Protein AF-A0A6I0K5Q3-F1 (afdb_monomer_lite)

Foldseek 3Di:
DDDDDDDDDDPDPPPPPPPPPPPPDPPPPPDDLVRVQVVCPLQLQPPDHDDPPDPSVVVVVVCVVPVVVSNLVNNVNRPDLLVPDDAAWDDRPPDPDIDGDDDDDDDDPVPDWDKDFDPDDDDDDDSDDDDKDKDADPVPFAWPDDQDPVVRITTTDDDPVRIDID

InterPro domains:
  IPR004375 NanQ anomerase/TabA/YiaL family [PF04074] (61-161)
  IPR004375 NanQ anomerase/TabA/YiaL family [PTHR34986] (62-157)
  IPR004375 NanQ anomerase/TabA/YiaL family [TIGR00022] (67-163)
  IPR037012 NanQ anomerase/TabA/YiaL superfamily [G3DSA:2.60.120.370] (53-166)

pLDDT: mean 86.84, std 19.13, range [39.94, 98.25]

Sequence (166 aa):
MKHLQWLLATACMLAVCLSVSAQSGKKVKSISPEKWVKSKVWSEGLKAKPHSSTNLAEFKAQYEANPEQWKAAFRWLASHDLTTIEKGKHPIEGTSLVVSVEDSKNEPLEKRTSESHRKHIDLQYVAKGTERFALLDHESSKANCEYSEKKDVIHYDFDPEKTAFI

Radius of gyration: 29.8 Å; chains: 1; bounding box: 40×120×40 Å

Organism: Bacteroides uniformis (NCBI:txid820)

Secondary structure (DSSP, 8-state):
-----------------------------PPPHHHHHHH-TT-TT------TTS-HHHHHHHHHHSHHHHHHHHHHHHHS-TTSPPSEEEE-TTSS-EEEE-------GGG----B-SS-------SSS----EEE-TTTS-B-S--BTTTTBB-B---GGGEEE-

Structure (mmCIF, N/CA/C/O backbone):
data_AF-A0A6I0K5Q3-F1
#
_entry.id   AF-A0A6I0K5Q3-F1
#
loop_
_atom_site.group_PDB
_atom_site.id
_atom_site.type_symbol
_atom_site.label_atom_id
_atom_site.label_alt_id
_atom_site.label_comp_id
_atom_site.label_asym_id
_atom_site.label_entity_id
_atom_site.label_seq_id
_atom_site.pdbx_PDB_ins_code
_atom_site.Cartn_x
_atom_site.Cartn_y
_atom_site.Cartn_z
_atom_site.occupancy
_atom_site.B_iso_or_equiv
_atom_site.auth_seq_id
_atom_site.auth_comp_id
_atom_site.auth_asym_id
_atom_site.auth_atom_id
_atom_site.pdbx_PDB_model_num
ATOM 1 N N . MET A 1 1 ? -0.532 102.452 18.191 1.00 41.19 1 MET A N 1
ATOM 2 C CA . MET A 1 1 ? -1.943 102.017 18.074 1.00 41.19 1 MET A CA 1
ATOM 3 C C . MET A 1 1 ? -2.015 100.874 17.066 1.00 41.19 1 MET A C 1
ATOM 5 O O . MET A 1 1 ? -1.512 101.081 15.973 1.00 41.19 1 MET A O 1
ATOM 9 N N . LYS A 1 2 ? -2.664 99.749 17.436 1.00 40.91 2 LYS A N 1
ATOM 10 C CA . LYS A 1 2 ? -3.023 98.560 16.610 1.00 40.91 2 LYS A CA 1
ATOM 11 C C . LYS A 1 2 ? -1.819 97.653 16.253 1.00 40.91 2 LYS A C 1
ATOM 13 O O . LYS A 1 2 ? -1.000 98.035 15.436 1.00 40.91 2 LYS A O 1
ATOM 18 N N . HIS A 1 3 ? -1.498 96.583 16.996 1.00 42.50 3 HIS A N 1
ATOM 19 C CA . HIS A 1 3 ? -2.100 95.229 17.006 1.00 42.50 3 HIS A CA 1
ATOM 20 C C . HIS A 1 3 ? -2.482 94.689 15.612 1.00 42.50 3 HIS A C 1
ATOM 22 O O . HIS A 1 3 ? -3.456 95.175 15.047 1.00 42.50 3 HIS A O 1
ATOM 28 N N . LEU A 1 4 ? -1.804 93.630 15.124 1.00 45.31 4 LEU A N 1
ATOM 29 C CA . LEU A 1 4 ? -2.281 92.226 15.179 1.00 45.31 4 LEU A CA 1
ATOM 30 C C . LEU A 1 4 ? -1.814 91.337 13.985 1.00 45.31 4 LEU A C 1
ATOM 32 O O . LEU A 1 4 ? -1.913 91.752 12.837 1.00 45.31 4 LEU A O 1
ATOM 36 N N . GLN A 1 5 ? -1.442 90.081 14.317 1.00 46.09 5 GLN A N 1
ATOM 37 C CA . GLN A 1 5 ? -1.285 88.855 13.487 1.00 46.09 5 GLN A CA 1
ATOM 38 C C . GLN A 1 5 ? -0.060 88.816 12.534 1.00 46.09 5 GLN A C 1
ATOM 40 O O . GLN A 1 5 ? 0.324 89.831 11.979 1.00 46.09 5 GLN A O 1
ATOM 45 N N . TRP A 1 6 ? 0.655 87.698 12.336 1.00 46.81 6 TRP A N 1
ATOM 46 C CA . TRP A 1 6 ? 0.180 86.402 11.822 1.00 46.81 6 TRP A CA 1
ATOM 47 C C . TRP A 1 6 ? 1.070 85.200 12.267 1.00 46.81 6 TRP A C 1
ATOM 49 O O . TRP A 1 6 ? 2.289 85.280 12.188 1.00 46.81 6 TRP A O 1
ATOM 59 N N . LEU A 1 7 ? 0.395 84.110 12.686 1.00 50.16 7 LEU A N 1
ATOM 60 C CA . LEU A 1 7 ? 0.675 82.649 12.570 1.00 50.16 7 LEU A CA 1
ATOM 61 C C . LEU A 1 7 ? 2.043 82.066 13.005 1.00 50.16 7 LEU A C 1
ATOM 63 O O . LEU A 1 7 ? 3.064 82.346 12.397 1.00 50.16 7 LEU A O 1
ATOM 67 N N . LEU A 1 8 ? 2.169 81.270 14.083 1.00 43.31 8 LEU A N 1
ATOM 68 C CA . LEU A 1 8 ? 1.694 79.882 14.332 1.00 43.31 8 LEU A CA 1
ATOM 69 C C . LEU A 1 8 ? 1.942 78.885 13.186 1.00 43.31 8 LEU A C 1
ATOM 71 O O . LEU A 1 8 ? 1.152 78.836 12.251 1.00 43.31 8 LEU A O 1
ATOM 75 N N . ALA A 1 9 ? 2.943 78.010 13.345 1.00 47.53 9 ALA A N 1
ATOM 76 C CA . ALA A 1 9 ? 2.772 76.555 13.226 1.00 47.53 9 ALA A CA 1
ATOM 77 C C . ALA A 1 9 ? 4.054 75.818 13.655 1.00 47.53 9 ALA A C 1
ATOM 79 O O . ALA A 1 9 ? 5.085 75.832 12.989 1.00 47.53 9 ALA A O 1
ATOM 80 N N . THR A 1 10 ? 3.951 75.182 14.813 1.00 51.41 10 THR A N 1
ATOM 81 C CA . THR A 1 10 ? 4.923 74.321 15.477 1.00 51.41 10 THR A CA 1
ATOM 82 C C . THR A 1 10 ? 5.244 73.091 14.623 1.00 51.41 10 THR A C 1
ATOM 84 O O . THR A 1 10 ? 4.347 72.345 14.235 1.00 51.41 10 THR A O 1
ATOM 87 N N . ALA A 1 11 ? 6.528 72.847 14.361 1.00 44.41 11 ALA A N 1
ATOM 88 C CA . ALA A 1 11 ? 7.006 71.631 13.712 1.00 44.41 11 ALA A CA 1
ATOM 89 C C . ALA A 1 11 ? 6.937 70.442 14.690 1.00 44.41 11 ALA A C 1
ATOM 91 O O . ALA A 1 11 ? 7.892 70.153 15.409 1.00 44.41 11 ALA A O 1
ATOM 92 N N . CYS A 1 12 ? 5.801 69.744 14.734 1.00 42.62 12 CYS A N 1
ATOM 93 C CA . CYS A 1 12 ? 5.714 68.424 15.358 1.00 42.62 12 CYS A CA 1
ATOM 94 C C . CYS A 1 12 ? 6.215 67.366 14.367 1.00 42.62 12 CYS A C 1
ATOM 96 O O . CYS A 1 12 ? 5.470 66.881 13.519 1.00 42.62 12 CYS A O 1
ATOM 98 N N . MET A 1 13 ? 7.496 67.011 14.483 1.00 44.16 13 MET A N 1
ATOM 99 C CA . MET A 1 13 ? 8.072 65.824 13.849 1.00 44.16 13 MET A CA 1
ATOM 100 C C . MET A 1 13 ? 7.440 64.571 14.483 1.00 44.16 13 MET A C 1
ATOM 102 O O . MET A 1 13 ? 7.854 64.113 15.546 1.00 44.16 13 MET A O 1
ATOM 106 N N . LEU A 1 14 ? 6.395 64.035 13.851 1.00 45.44 14 LEU A N 1
ATOM 107 C CA . LEU A 1 14 ? 5.834 62.722 14.166 1.00 45.44 14 LEU A CA 1
ATOM 108 C C . LEU A 1 14 ? 6.746 61.647 13.565 1.00 45.44 14 LEU A C 1
ATOM 110 O O . LEU A 1 14 ? 6.648 61.304 12.389 1.00 45.44 14 LEU A O 1
ATOM 114 N N . ALA A 1 15 ? 7.645 61.115 14.391 1.00 47.22 15 ALA A N 1
ATOM 115 C CA . ALA A 1 15 ? 8.330 59.862 14.115 1.00 47.22 15 ALA A CA 1
ATOM 116 C C . ALA A 1 15 ? 7.301 58.720 14.171 1.00 47.22 15 ALA A C 1
ATOM 118 O O . ALA A 1 15 ? 6.955 58.218 15.240 1.00 47.22 15 ALA A O 1
ATOM 119 N N . VAL A 1 16 ? 6.773 58.333 13.009 1.00 48.97 16 VAL A N 1
ATOM 120 C CA . VAL A 1 16 ? 5.973 57.114 12.857 1.00 48.97 16 VAL A CA 1
ATOM 121 C C . VAL A 1 16 ? 6.931 55.928 12.948 1.00 48.97 16 VAL A C 1
ATOM 123 O O . VAL A 1 16 ? 7.521 55.495 11.961 1.00 48.97 16 VAL A O 1
ATOM 126 N N . CYS A 1 17 ? 7.116 55.416 14.162 1.00 41.81 17 CYS A N 1
ATOM 127 C CA . CYS A 1 17 ? 7.719 54.110 14.382 1.00 41.81 17 CYS A CA 1
ATOM 128 C C . CYS A 1 17 ? 6.774 53.041 13.817 1.00 41.81 17 CYS A C 1
ATOM 130 O O . CYS A 1 17 ? 5.757 52.715 14.426 1.00 41.81 17 CYS A O 1
ATOM 132 N N . LEU A 1 18 ? 7.116 52.490 12.652 1.00 40.28 18 LEU A N 1
ATOM 133 C CA . LEU A 1 18 ? 6.539 51.248 12.144 1.00 40.28 18 LEU A CA 1
ATOM 134 C C . LEU A 1 18 ? 6.993 50.099 13.052 1.00 40.28 18 LEU A C 1
ATOM 136 O O . LEU A 1 18 ? 8.059 49.515 12.866 1.00 40.28 18 LEU A O 1
ATOM 140 N N . SER A 1 19 ? 6.190 49.773 14.059 1.00 46.31 19 SER A N 1
ATOM 141 C CA . SER A 1 19 ? 6.331 48.532 14.811 1.00 46.31 19 SER A CA 1
ATOM 142 C C . SER A 1 19 ? 5.833 47.370 13.949 1.00 46.31 19 SER A C 1
ATOM 144 O O . SER A 1 19 ? 4.669 46.977 13.992 1.00 46.31 19 SER A O 1
ATOM 146 N N . VAL A 1 20 ? 6.739 46.786 13.158 1.00 45.97 20 VAL A N 1
ATOM 147 C CA . VAL A 1 20 ? 6.554 45.436 12.613 1.00 45.97 20 VAL A CA 1
ATOM 148 C C . VAL A 1 20 ? 6.516 44.484 13.805 1.00 45.97 20 VAL A C 1
ATOM 150 O O . VAL A 1 20 ? 7.546 44.069 14.331 1.00 45.97 20 VAL A O 1
ATOM 153 N N . SER A 1 21 ? 5.314 44.162 14.275 1.00 50.53 21 SER A N 1
ATOM 154 C CA . SER A 1 21 ? 5.130 43.054 15.204 1.00 50.53 21 SER A CA 1
ATOM 155 C C . SER A 1 21 ? 5.354 41.766 14.424 1.00 50.53 21 SER A C 1
ATOM 157 O O . SER A 1 21 ? 4.457 41.272 13.744 1.00 50.53 21 SER A O 1
ATOM 159 N N . ALA A 1 22 ? 6.574 41.236 14.498 1.00 44.91 22 ALA A N 1
ATOM 160 C CA . ALA A 1 22 ? 6.868 39.876 14.086 1.00 44.91 22 ALA A CA 1
ATOM 161 C C . ALA A 1 22 ? 5.984 38.932 14.916 1.00 44.91 22 ALA A C 1
ATOM 163 O O . ALA A 1 22 ? 6.245 38.686 16.095 1.00 44.91 22 ALA A O 1
ATOM 164 N N . GLN A 1 23 ? 4.907 38.420 14.315 1.00 45.97 23 GLN A N 1
ATOM 165 C CA . GLN A 1 23 ? 4.169 37.296 14.875 1.00 45.97 23 GLN A CA 1
ATOM 166 C C . GLN A 1 23 ? 5.114 36.094 14.892 1.00 45.97 23 GLN A C 1
ATOM 168 O O . GLN A 1 23 ? 5.303 35.397 13.898 1.00 45.97 23 GLN A O 1
ATOM 173 N N . SER A 1 24 ? 5.728 35.867 16.052 1.00 42.84 24 SER A N 1
ATOM 174 C CA . SER A 1 24 ? 6.299 34.584 16.439 1.00 42.84 24 SER A CA 1
ATOM 175 C C . SER A 1 24 ? 5.164 33.562 16.412 1.00 42.84 24 SER A C 1
ATOM 177 O O . SER A 1 24 ? 4.424 33.386 17.382 1.00 42.84 24 SER A O 1
ATOM 179 N N . GLY A 1 25 ? 4.961 32.932 15.254 1.00 46.53 25 GLY A N 1
ATOM 180 C CA . GLY A 1 25 ? 4.119 31.756 15.151 1.00 46.53 25 GLY A CA 1
ATOM 181 C C . GLY A 1 25 ? 4.668 30.729 16.132 1.00 46.53 25 GLY A C 1
ATOM 182 O O . GLY A 1 25 ? 5.804 30.274 15.986 1.00 46.53 25 GLY A O 1
ATOM 183 N N . LYS A 1 26 ? 3.886 30.386 17.162 1.00 39.94 26 LYS A N 1
ATOM 184 C CA . LYS A 1 26 ? 4.183 29.240 18.023 1.00 39.94 26 LYS A CA 1
ATOM 185 C C . LYS A 1 26 ? 4.450 28.056 17.095 1.00 39.94 26 LYS A C 1
ATOM 187 O O . LYS A 1 26 ? 3.521 27.568 16.458 1.00 39.94 26 LYS A O 1
ATOM 192 N N . LYS A 1 27 ? 5.705 27.598 17.014 1.00 43.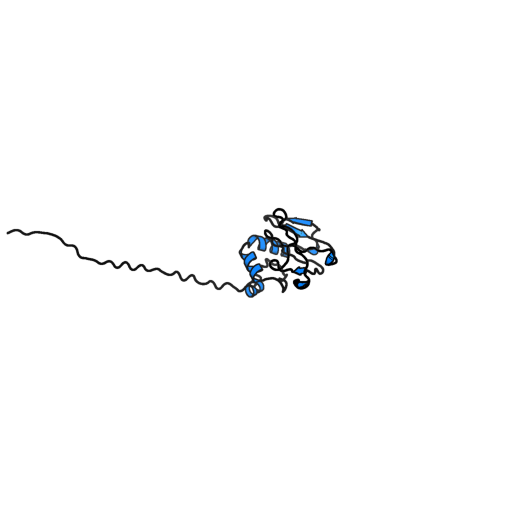69 27 LYS A N 1
ATOM 193 C CA . LYS A 1 27 ? 6.035 26.296 16.428 1.00 43.69 27 LYS A CA 1
ATOM 194 C C . LYS A 1 27 ? 5.262 25.260 17.237 1.00 43.69 27 LYS A C 1
ATOM 196 O O . LYS A 1 27 ? 5.711 24.855 18.309 1.00 43.69 27 LYS A O 1
ATOM 201 N N . VAL A 1 28 ? 4.080 24.868 16.765 1.00 51.00 28 VAL A N 1
ATOM 202 C CA . VAL A 1 28 ? 3.424 23.650 17.234 1.00 51.00 28 VAL A CA 1
ATOM 203 C C . VAL A 1 28 ? 4.449 22.557 16.970 1.00 51.00 28 VAL A C 1
ATOM 205 O O . VAL A 1 28 ? 4.819 22.327 15.822 1.00 51.00 28 VAL A O 1
ATOM 208 N N . LYS A 1 29 ? 5.014 21.971 18.031 1.00 59.06 29 LYS A N 1
ATOM 209 C CA . LYS A 1 29 ? 5.939 20.845 17.891 1.00 59.06 29 LYS A CA 1
ATOM 210 C C . LYS A 1 29 ? 5.158 19.732 17.204 1.00 59.06 29 LYS A C 1
ATOM 212 O O . LYS A 1 29 ? 4.339 19.081 17.849 1.00 59.06 29 LYS A O 1
ATOM 217 N N . SER A 1 30 ? 5.382 19.551 15.905 1.00 80.38 30 SER A N 1
ATOM 218 C CA . SER A 1 30 ? 4.840 18.415 15.179 1.00 80.38 30 SER A CA 1
ATOM 219 C C . SER A 1 30 ? 5.375 17.147 15.841 1.00 80.38 30 SER A C 1
ATOM 221 O O . SER A 1 30 ? 6.561 17.019 16.155 1.00 80.38 30 SER A O 1
ATOM 223 N N . ILE A 1 31 ? 4.465 16.232 16.159 1.00 92.19 31 ILE A N 1
ATOM 224 C CA . ILE A 1 31 ? 4.821 14.910 16.659 1.00 92.19 31 ILE A CA 1
ATOM 225 C C . ILE A 1 31 ? 5.608 14.175 15.563 1.00 92.19 31 ILE A C 1
ATOM 227 O O . ILE A 1 31 ? 5.243 14.253 14.388 1.00 92.19 31 ILE A O 1
ATOM 231 N N . SER A 1 32 ? 6.698 13.493 15.932 1.00 96.56 32 SER A N 1
ATOM 232 C CA . SER A 1 32 ? 7.476 12.722 14.955 1.00 96.56 32 SER A CA 1
ATOM 233 C C . SER A 1 32 ? 6.629 11.576 14.383 1.00 96.56 32 SER A C 1
ATOM 235 O O . SER A 1 32 ? 5.736 11.086 15.089 1.00 96.56 32 SER A O 1
ATOM 237 N N . PRO A 1 33 ? 6.885 11.124 13.144 1.00 97.50 33 PRO A N 1
ATOM 238 C CA . PRO A 1 33 ? 6.124 10.037 12.531 1.00 97.50 33 PRO A CA 1
ATOM 239 C C . PRO A 1 33 ? 6.045 8.772 13.393 1.00 97.50 33 PRO A C 1
ATOM 241 O O . PRO A 1 33 ? 4.976 8.191 13.548 1.00 97.50 33 PRO A O 1
ATOM 244 N N . GLU A 1 34 ? 7.134 8.397 14.063 1.00 97.31 34 GLU A N 1
ATOM 245 C CA . GLU A 1 34 ? 7.196 7.220 14.938 1.00 97.31 34 GLU A CA 1
ATOM 246 C C . GLU A 1 34 ? 6.275 7.383 16.150 1.00 97.31 34 GLU A C 1
ATOM 248 O O . GLU A 1 34 ? 5.529 6.472 16.516 1.00 97.31 34 GLU A O 1
ATOM 253 N N . LYS A 1 35 ? 6.306 8.565 16.781 1.00 97.50 35 LYS A N 1
ATOM 254 C CA . LYS A 1 35 ? 5.450 8.875 17.931 1.00 97.50 35 LYS A CA 1
ATOM 255 C C . LYS A 1 35 ? 3.978 8.926 17.523 1.00 97.50 35 LYS A C 1
ATOM 257 O O . LYS A 1 35 ? 3.131 8.471 18.288 1.00 97.50 35 LYS A O 1
ATOM 262 N N . TRP A 1 36 ? 3.685 9.442 16.333 1.00 97.38 36 TRP A N 1
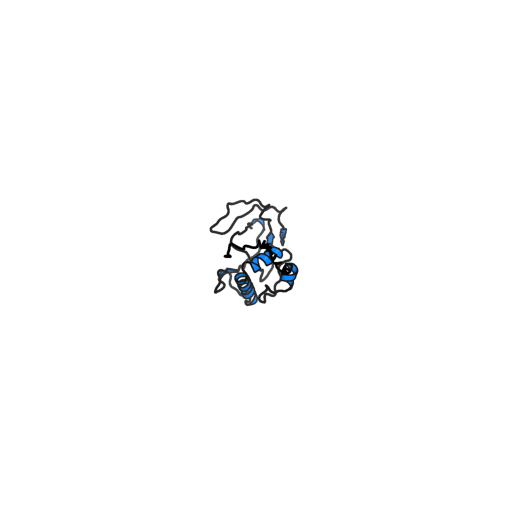ATOM 263 C CA . TRP A 1 36 ? 2.338 9.499 15.770 1.00 97.38 36 TRP A CA 1
ATOM 264 C C . TRP A 1 36 ? 1.795 8.108 15.426 1.00 97.38 36 TRP A C 1
ATOM 266 O O . TRP A 1 36 ? 0.670 7.776 15.788 1.00 97.38 36 TRP A O 1
ATOM 276 N N . VAL A 1 37 ? 2.606 7.232 14.825 1.00 97.31 37 VAL A N 1
ATOM 277 C CA . VAL A 1 37 ? 2.183 5.850 14.565 1.00 97.31 37 VAL A CA 1
ATOM 278 C C . VAL A 1 37 ? 1.966 5.089 15.874 1.00 97.31 37 VAL A C 1
ATOM 280 O O . VAL A 1 37 ? 0.963 4.382 16.015 1.00 97.31 37 VAL A O 1
ATOM 283 N N . LYS A 1 38 ? 2.860 5.273 16.856 1.00 96.56 38 LYS A N 1
ATOM 284 C CA . LYS A 1 38 ? 2.770 4.637 18.179 1.00 96.56 38 LYS A CA 1
ATOM 285 C C . LYS A 1 38 ? 1.544 5.085 18.977 1.00 96.56 38 LYS A C 1
ATOM 287 O O . LYS A 1 38 ? 1.026 4.286 19.752 1.00 96.56 38 LYS A O 1
ATOM 292 N N . SER A 1 39 ? 1.072 6.321 18.799 1.00 96.25 39 SER A N 1
ATOM 293 C CA . SER A 1 39 ? -0.114 6.821 19.505 1.00 96.25 39 SER A CA 1
ATOM 294 C C . SER A 1 39 ? -1.426 6.215 19.002 1.00 96.25 39 SER A C 1
ATOM 296 O O . SER A 1 39 ? -2.436 6.349 19.684 1.00 96.25 39 SER A O 1
ATOM 298 N N . LYS A 1 40 ? -1.422 5.542 17.837 1.00 96.88 40 LYS A N 1
ATOM 299 C CA . LYS A 1 40 ? -2.586 4.860 17.240 1.00 96.88 40 LYS A CA 1
ATOM 300 C C . LYS A 1 40 ? -3.784 5.763 16.915 1.00 96.88 40 LYS A C 1
ATOM 302 O O . LYS A 1 40 ? -4.838 5.251 16.546 1.00 96.88 40 LYS A O 1
ATOM 307 N N . VAL A 1 41 ? -3.607 7.084 16.944 1.00 96.06 41 VAL A N 1
ATOM 308 C CA . VAL A 1 41 ? -4.659 8.073 16.628 1.00 96.06 41 VAL A CA 1
ATOM 309 C C . VAL A 1 41 ? -5.200 7.964 15.200 1.00 96.06 41 VAL A C 1
ATOM 311 O O . VAL A 1 41 ? -6.288 8.445 14.924 1.00 96.06 41 VAL A O 1
ATOM 314 N N . TRP A 1 42 ? -4.445 7.330 14.304 1.00 96.94 42 TRP A N 1
ATOM 315 C CA . TRP A 1 42 ? -4.807 7.085 12.909 1.00 96.94 42 TRP A CA 1
ATOM 316 C C . TRP A 1 42 ? -5.644 5.820 12.699 1.00 96.94 42 TRP A C 1
ATOM 318 O O . TRP A 1 42 ? -6.177 5.615 11.620 1.00 96.94 42 TRP A O 1
ATOM 328 N N . SER A 1 43 ? -5.694 4.923 13.688 1.00 97.06 43 SER A N 1
ATOM 329 C CA . SER A 1 43 ? -6.057 3.521 13.444 1.00 97.06 43 SER A CA 1
ATOM 330 C C . SER A 1 43 ? -7.545 3.256 13.271 1.00 97.06 43 SER A C 1
ATOM 332 O O . SER A 1 43 ? -7.883 2.190 12.777 1.00 97.06 43 SER A O 1
ATOM 334 N N . GLU A 1 44 ? -8.428 4.155 13.716 1.00 97.56 44 GLU A N 1
ATOM 335 C CA . GLU A 1 44 ? -9.888 3.948 13.687 1.00 97.56 44 GLU A CA 1
ATOM 336 C C . GLU A 1 44 ? -10.334 2.564 14.217 1.00 97.56 44 GLU A C 1
ATOM 338 O O . GLU A 1 44 ? -11.287 1.963 13.729 1.00 97.56 44 GLU A O 1
ATOM 343 N N . GLY A 1 45 ? -9.626 2.031 15.221 1.00 96.19 45 GLY A N 1
ATOM 344 C CA . GLY A 1 45 ? -9.906 0.715 15.811 1.00 96.19 45 GLY A CA 1
ATOM 345 C C . GLY A 1 45 ? -9.171 -0.463 15.159 1.00 96.19 45 GLY A C 1
ATOM 346 O O . GLY A 1 45 ? -9.207 -1.573 15.696 1.00 96.19 45 GLY A O 1
ATOM 347 N N . LEU A 1 46 ? -8.442 -0.243 14.061 1.00 96.88 46 LEU A N 1
ATOM 348 C CA . LEU A 1 46 ? -7.633 -1.267 13.411 1.00 96.88 46 LEU A CA 1
ATOM 349 C C . LEU A 1 46 ? -6.504 -1.746 14.338 1.00 96.88 46 LEU A C 1
ATOM 351 O O . LEU A 1 46 ? -5.608 -0.998 14.749 1.00 96.88 46 LEU A O 1
ATOM 355 N N . LYS A 1 47 ? -6.513 -3.047 14.637 1.00 93.81 47 LYS A N 1
ATOM 356 C CA . LYS A 1 47 ? -5.531 -3.680 15.534 1.00 93.81 47 LYS A CA 1
ATOM 357 C C . LYS A 1 47 ? -4.158 -3.864 14.881 1.00 93.81 47 LYS A C 1
ATOM 359 O O . LYS A 1 47 ? -3.144 -3.896 15.584 1.00 93.81 47 LYS A O 1
ATOM 364 N N . ALA A 1 48 ? -4.113 -3.950 13.552 1.00 93.25 48 ALA A N 1
ATOM 365 C CA . ALA A 1 48 ? -2.889 -4.150 12.787 1.00 93.25 48 ALA A CA 1
ATOM 366 C C . ALA A 1 48 ? -1.878 -3.008 12.968 1.00 93.25 48 ALA A C 1
ATOM 368 O O . ALA A 1 48 ? -2.220 -1.880 13.332 1.00 93.25 48 ALA A O 1
ATOM 369 N N . LYS A 1 49 ? -0.600 -3.307 12.739 1.00 95.00 49 LYS A N 1
ATOM 370 C CA . LYS A 1 49 ? 0.495 -2.331 12.765 1.00 95.00 49 LYS A CA 1
ATOM 371 C C . LYS A 1 49 ? 1.069 -2.204 11.350 1.00 95.00 49 LYS A C 1
ATOM 373 O O . LYS A 1 49 ? 1.068 -3.213 10.649 1.00 95.00 49 LYS A O 1
ATOM 378 N N . PRO A 1 50 ? 1.571 -1.022 10.951 1.00 96.06 50 PRO A N 1
ATOM 379 C CA . PRO A 1 50 ? 2.356 -0.901 9.730 1.00 96.06 50 PRO A CA 1
ATOM 380 C C . PRO A 1 50 ? 3.540 -1.870 9.760 1.00 96.06 50 PRO A C 1
ATOM 382 O O . PRO A 1 50 ? 4.081 -2.152 10.837 1.00 96.06 50 PRO A O 1
ATOM 385 N N . HIS A 1 51 ? 3.925 -2.377 8.592 1.00 95.94 51 HIS A N 1
ATOM 386 C CA . HIS A 1 51 ? 5.114 -3.210 8.465 1.00 95.94 51 HIS A CA 1
ATOM 387 C C . HIS A 1 51 ? 6.375 -2.383 8.770 1.00 95.94 51 HIS A C 1
ATOM 389 O O . HIS A 1 51 ? 6.367 -1.155 8.669 1.00 95.94 51 HIS A O 1
ATOM 395 N N . SER A 1 52 ? 7.479 -3.034 9.144 1.00 94.75 52 SER A N 1
ATOM 396 C CA . SER A 1 52 ? 8.736 -2.339 9.468 1.00 94.75 52 SER A CA 1
ATOM 397 C C . SER A 1 52 ? 9.318 -1.559 8.284 1.00 94.75 52 SER A C 1
ATOM 399 O O . SER A 1 52 ? 10.067 -0.611 8.498 1.00 94.75 52 SER A O 1
ATOM 401 N N . SER A 1 53 ? 8.953 -1.933 7.054 1.00 93.81 53 SER A N 1
ATOM 402 C CA . SER A 1 53 ? 9.352 -1.252 5.818 1.00 93.81 53 SER A CA 1
ATOM 403 C C . SER A 1 53 ? 8.502 -0.028 5.466 1.00 93.81 53 SER A C 1
ATOM 405 O O . SER A 1 53 ? 8.841 0.688 4.528 1.00 93.81 53 SER A O 1
ATOM 407 N N . THR A 1 54 ? 7.394 0.234 6.169 1.00 95.50 54 THR A N 1
ATOM 408 C CA . THR A 1 54 ? 6.535 1.382 5.859 1.00 95.50 54 THR A CA 1
ATOM 409 C C . THR A 1 54 ? 7.286 2.695 6.099 1.00 95.50 54 THR A C 1
ATOM 411 O O . THR A 1 54 ? 7.766 2.952 7.204 1.00 95.50 54 THR 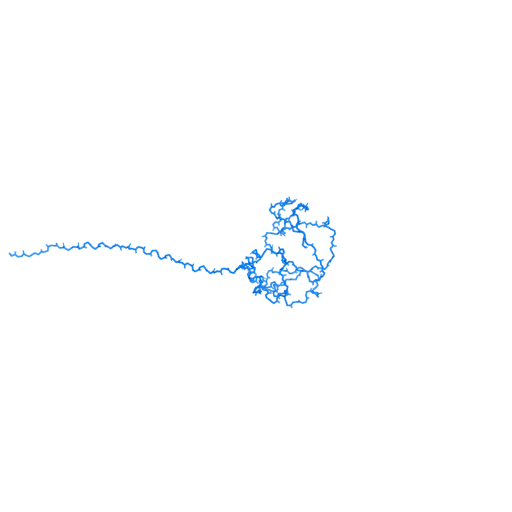A O 1
ATOM 414 N N . ASN A 1 55 ? 7.318 3.579 5.096 1.00 95.69 55 ASN A N 1
ATOM 415 C CA . ASN A 1 55 ? 7.789 4.951 5.273 1.00 95.69 55 ASN A CA 1
ATOM 416 C C . ASN A 1 55 ? 6.803 5.719 6.172 1.00 95.69 55 ASN A C 1
ATOM 418 O O . ASN A 1 55 ? 5.744 6.164 5.731 1.00 95.69 55 ASN A O 1
ATOM 422 N N . LEU A 1 56 ? 7.143 5.857 7.457 1.00 97.56 56 LEU A N 1
ATOM 423 C CA . LEU A 1 56 ? 6.242 6.453 8.446 1.00 97.56 56 LEU A CA 1
ATOM 424 C C . LEU A 1 56 ? 6.011 7.949 8.205 1.00 97.56 56 LEU A C 1
ATOM 426 O O . LEU A 1 56 ? 4.933 8.451 8.524 1.00 97.56 56 LEU A O 1
ATOM 430 N N . ALA A 1 57 ? 7.009 8.658 7.669 1.00 97.50 57 ALA A N 1
ATOM 431 C CA . ALA A 1 57 ? 6.887 10.076 7.352 1.00 97.50 57 ALA A CA 1
ATOM 432 C C . ALA A 1 57 ? 5.871 10.290 6.227 1.00 97.50 57 ALA A C 1
ATOM 434 O O . ALA A 1 57 ? 4.963 11.105 6.385 1.00 97.50 57 ALA A O 1
ATOM 435 N N . GLU A 1 58 ? 5.977 9.495 5.161 1.00 96.69 58 GLU A N 1
ATOM 436 C CA . GLU A 1 58 ? 5.036 9.524 4.043 1.00 96.69 58 GLU A CA 1
ATOM 437 C C . GLU A 1 58 ? 3.638 9.089 4.481 1.00 96.69 58 GLU A C 1
ATOM 439 O O . GLU A 1 58 ? 2.661 9.777 4.204 1.00 96.69 58 GLU A O 1
ATOM 444 N N . PHE A 1 59 ? 3.530 8.008 5.263 1.00 97.81 59 PHE A N 1
ATOM 445 C CA . PHE A 1 59 ? 2.242 7.563 5.791 1.00 97.81 59 PHE A CA 1
ATOM 446 C C . PHE A 1 59 ? 1.543 8.673 6.590 1.00 97.81 59 PHE A C 1
ATOM 448 O O . PHE A 1 59 ? 0.369 8.966 6.363 1.00 97.81 59 PHE A O 1
ATOM 455 N N . LYS A 1 60 ? 2.272 9.340 7.493 1.00 97.94 60 LYS A N 1
ATOM 456 C CA . LYS A 1 60 ? 1.730 10.465 8.258 1.00 97.94 60 LYS A CA 1
ATOM 457 C C . LYS A 1 60 ? 1.313 11.624 7.345 1.00 97.94 60 LYS A C 1
ATOM 459 O O . LYS A 1 60 ? 0.230 12.170 7.539 1.00 97.94 60 LYS A O 1
A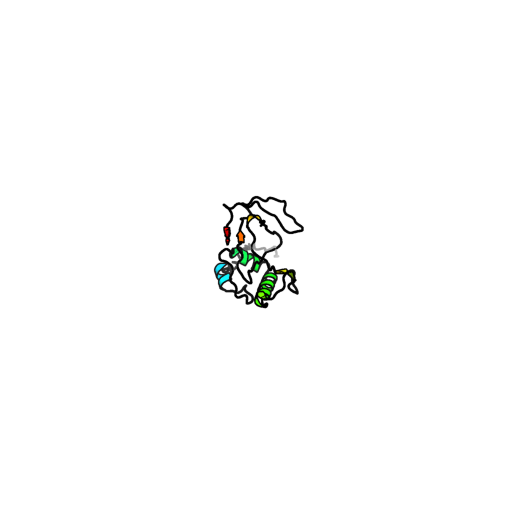TOM 464 N N . ALA A 1 61 ? 2.147 11.994 6.373 1.00 97.88 61 ALA A N 1
ATOM 465 C CA . ALA A 1 61 ? 1.860 13.090 5.450 1.00 97.88 61 ALA A CA 1
ATOM 466 C C . ALA A 1 61 ? 0.599 12.817 4.614 1.00 97.88 61 ALA A C 1
ATOM 468 O O . ALA A 1 61 ? -0.290 13.665 4.552 1.00 97.88 61 ALA A O 1
ATOM 469 N N . GLN A 1 62 ? 0.472 11.612 4.052 1.00 97.56 62 GLN A N 1
ATOM 470 C CA . GLN A 1 62 ? -0.694 11.213 3.262 1.00 97.56 62 GLN A CA 1
ATOM 471 C C . GLN A 1 62 ? -1.967 11.128 4.102 1.00 97.56 62 GLN A C 1
ATOM 473 O O . GLN A 1 62 ? -3.038 11.534 3.642 1.00 97.56 62 GLN A O 1
ATOM 478 N N . TYR A 1 63 ? -1.855 10.653 5.346 1.00 97.94 63 TYR A N 1
ATOM 479 C CA . TYR A 1 63 ? -2.971 10.664 6.287 1.00 97.94 63 TYR A CA 1
ATOM 480 C C . TYR A 1 63 ? -3.467 12.086 6.552 1.00 97.94 63 TYR A C 1
ATOM 482 O O . TYR A 1 63 ? -4.662 12.353 6.477 1.00 97.94 63 TYR A O 1
ATOM 490 N N . GLU A 1 64 ? -2.557 13.011 6.856 1.00 97.06 64 GLU A N 1
ATOM 491 C CA . GLU A 1 64 ? -2.902 14.404 7.157 1.00 97.06 64 GLU A CA 1
ATOM 492 C C . GLU A 1 64 ? -3.435 15.161 5.936 1.00 97.06 64 GLU A C 1
ATOM 494 O O . GLU A 1 64 ? -4.276 16.043 6.098 1.00 97.06 64 GLU A O 1
ATOM 499 N N . ALA A 1 65 ? -2.995 14.799 4.728 1.00 97.31 65 ALA A N 1
ATOM 500 C CA . ALA A 1 65 ? -3.496 15.377 3.486 1.00 97.31 65 ALA A CA 1
ATOM 501 C C . ALA A 1 65 ? -4.937 14.941 3.162 1.00 97.31 65 ALA A C 1
ATOM 503 O O . ALA A 1 65 ? -5.702 15.733 2.615 1.00 97.31 65 ALA A O 1
ATOM 504 N N . ASN A 1 66 ? -5.326 13.706 3.511 1.00 96.75 66 ASN A N 1
ATOM 505 C CA . ASN A 1 66 ? -6.626 13.124 3.148 1.00 96.75 66 ASN A CA 1
ATOM 506 C C . ASN A 1 66 ? -7.303 12.376 4.319 1.00 96.75 66 ASN A C 1
ATOM 508 O O . ASN A 1 66 ? -7.667 11.203 4.176 1.00 96.75 66 ASN A O 1
ATOM 512 N N . PRO A 1 67 ? -7.509 13.015 5.486 1.00 97.25 67 PRO A N 1
ATOM 513 C CA . PRO A 1 67 ? -7.826 12.312 6.728 1.00 97.25 67 PRO A CA 1
ATOM 514 C C . PRO A 1 67 ? -9.131 11.521 6.661 1.00 97.25 67 PRO A C 1
ATOM 516 O O . PRO A 1 67 ? -9.193 10.413 7.180 1.00 97.25 67 PRO A O 1
ATOM 519 N N . GLU A 1 68 ? -10.170 12.039 6.007 1.00 97.69 68 GLU A N 1
ATOM 520 C CA . GLU A 1 68 ? -11.467 11.353 5.959 1.00 97.69 68 GLU A CA 1
ATOM 521 C C . GLU A 1 68 ? -11.427 10.065 5.127 1.00 97.69 68 GLU A C 1
ATOM 523 O O . GLU A 1 68 ? -12.055 9.078 5.507 1.00 97.69 68 GLU A O 1
ATOM 528 N N . GLN A 1 69 ? -10.627 10.022 4.055 1.00 97.44 69 GLN A N 1
ATOM 529 C CA . GLN A 1 69 ? -10.441 8.797 3.272 1.00 97.44 69 GLN A CA 1
ATOM 530 C C . GLN A 1 69 ? -9.677 7.744 4.081 1.00 97.44 69 GLN A C 1
ATOM 532 O O . GLN A 1 69 ? -10.122 6.604 4.196 1.00 97.44 69 GLN A O 1
ATOM 537 N N . TRP A 1 70 ? -8.574 8.130 4.724 1.00 98.06 70 TRP A N 1
ATOM 538 C CA . TRP A 1 70 ? -7.814 7.207 5.568 1.00 98.06 70 TRP A CA 1
ATOM 539 C C . TRP A 1 70 ? -8.632 6.685 6.748 1.00 98.06 70 TRP A C 1
ATOM 541 O O . TRP A 1 70 ? -8.599 5.488 7.038 1.00 98.06 70 TRP A O 1
ATOM 551 N N . LYS A 1 71 ? -9.419 7.553 7.394 1.00 98.25 71 LYS A N 1
ATOM 552 C CA . LYS A 1 71 ? -10.326 7.128 8.460 1.00 98.25 71 LYS A CA 1
ATOM 553 C C . LYS A 1 71 ? -11.363 6.133 7.953 1.00 98.25 71 LYS A C 1
ATOM 555 O O . LYS A 1 71 ? -11.598 5.117 8.600 1.00 98.25 71 LYS A O 1
ATOM 560 N N . ALA A 1 72 ? -11.976 6.401 6.801 1.00 98.25 72 ALA A N 1
ATOM 561 C CA . ALA A 1 72 ? -12.949 5.491 6.210 1.00 98.25 72 ALA A CA 1
ATOM 562 C C . ALA A 1 72 ? -12.326 4.123 5.891 1.00 98.25 72 ALA A C 1
ATOM 564 O O . ALA A 1 72 ? -12.896 3.101 6.273 1.00 98.25 72 ALA A O 1
ATOM 565 N N . ALA A 1 73 ? -11.132 4.098 5.287 1.00 98.06 73 ALA A N 1
ATOM 566 C CA . ALA A 1 73 ? -10.404 2.864 4.994 1.00 98.06 73 ALA A CA 1
ATOM 567 C C . ALA A 1 73 ? -10.107 2.053 6.267 1.00 98.06 73 ALA A C 1
ATOM 569 O O . ALA A 1 73 ? -10.429 0.867 6.346 1.00 98.06 73 ALA A O 1
ATOM 570 N N . PHE A 1 74 ? -9.538 2.686 7.297 1.00 98.19 74 PHE A N 1
ATOM 571 C CA . PHE A 1 74 ? -9.178 1.985 8.529 1.00 98.19 74 PHE A CA 1
ATOM 572 C C . PHE A 1 74 ? -10.384 1.557 9.358 1.00 98.19 74 PHE A C 1
ATOM 574 O O . PHE A 1 74 ? -10.371 0.459 9.915 1.00 98.19 74 PHE A O 1
ATOM 581 N N . ARG A 1 75 ? -11.445 2.368 9.395 1.00 97.94 75 ARG A N 1
ATOM 582 C CA . ARG A 1 75 ? -12.707 1.992 10.036 1.00 97.94 75 ARG A CA 1
ATOM 583 C C . ARG A 1 75 ? -13.320 0.777 9.355 1.00 97.94 75 ARG A C 1
ATOM 585 O O . ARG A 1 75 ? -13.732 -0.145 10.050 1.00 97.94 75 ARG A O 1
ATOM 592 N N . TRP A 1 76 ? -13.336 0.757 8.021 1.00 97.81 76 TRP A N 1
ATOM 593 C CA . TRP A 1 76 ? -13.843 -0.377 7.254 1.00 97.81 76 TRP A CA 1
ATOM 594 C C . TRP A 1 76 ? -13.037 -1.645 7.551 1.00 97.81 76 TRP A C 1
ATOM 596 O O . TRP A 1 76 ? -13.621 -2.676 7.874 1.00 97.81 76 TRP A O 1
ATOM 606 N N . LEU A 1 77 ? -11.701 -1.560 7.559 1.00 97.50 77 LEU A N 1
ATOM 607 C CA . LEU A 1 77 ? -10.845 -2.694 7.928 1.00 97.50 77 LEU A CA 1
ATOM 608 C C . LEU A 1 77 ? -11.069 -3.171 9.370 1.00 97.50 77 LEU A C 1
ATOM 610 O O . LEU A 1 77 ? -10.931 -4.357 9.654 1.00 97.50 77 LEU A O 1
ATOM 614 N N . ALA A 1 78 ? -11.388 -2.263 10.293 1.00 97.50 78 ALA A N 1
ATOM 615 C CA . ALA A 1 78 ? -11.617 -2.590 11.696 1.00 97.50 78 ALA A CA 1
ATOM 616 C C . ALA A 1 78 ? -13.003 -3.201 11.967 1.00 97.50 78 ALA A C 1
ATOM 618 O O . ALA A 1 78 ? -13.160 -3.917 12.957 1.00 97.50 78 ALA A O 1
ATOM 619 N N . SER A 1 79 ? -14.001 -2.903 11.129 1.00 96.75 79 SER A N 1
ATOM 620 C CA . SER A 1 79 ? -15.403 -3.268 11.360 1.00 96.75 79 SER A CA 1
ATOM 621 C C . SER A 1 79 ? -15.872 -4.531 10.635 1.00 96.75 79 SER A C 1
ATOM 623 O O . SER A 1 79 ? -17.020 -4.923 10.828 1.00 96.75 79 SER A O 1
ATOM 625 N N . HIS A 1 80 ? -15.034 -5.156 9.803 1.00 96.12 80 HIS A N 1
ATOM 626 C CA . HIS A 1 80 ? -15.401 -6.335 9.013 1.00 96.12 80 HIS A CA 1
ATOM 627 C C . HIS A 1 80 ? -14.564 -7.559 9.388 1.00 96.12 80 HIS A C 1
ATOM 629 O O . HIS A 1 80 ? -13.377 -7.450 9.702 1.00 96.12 80 HIS A O 1
ATOM 635 N N . ASP A 1 81 ? -15.168 -8.745 9.288 1.00 96.50 81 ASP A N 1
ATOM 636 C CA . ASP A 1 81 ? -14.406 -9.991 9.241 1.00 96.50 81 ASP A CA 1
ATOM 637 C C . ASP A 1 81 ? -13.836 -10.180 7.832 1.00 96.50 81 ASP A C 1
ATOM 639 O O . ASP A 1 81 ? -14.485 -10.720 6.932 1.00 96.50 81 ASP A O 1
ATOM 643 N N . LEU A 1 82 ? -12.594 -9.729 7.658 1.00 95.81 82 LEU A N 1
ATOM 644 C CA . LEU A 1 82 ? -11.884 -9.735 6.380 1.00 95.81 82 LEU A CA 1
ATOM 645 C C . LEU A 1 82 ? -11.702 -11.138 5.778 1.00 95.81 82 LEU A C 1
ATOM 647 O O . LEU A 1 82 ? -11.416 -11.248 4.592 1.00 95.81 82 LEU A O 1
ATOM 651 N N . THR A 1 83 ? -11.872 -12.209 6.561 1.00 95.25 83 THR A N 1
ATOM 652 C CA . THR A 1 83 ? -11.738 -13.592 6.071 1.00 95.25 83 THR A CA 1
ATOM 653 C C . THR A 1 83 ? -13.013 -14.144 5.434 1.00 95.25 83 THR A C 1
ATOM 655 O O . THR A 1 83 ? -12.992 -15.244 4.884 1.00 95.25 83 THR A O 1
ATOM 658 N N . THR A 1 84 ? -14.109 -13.384 5.497 1.00 96.44 84 THR A N 1
ATOM 659 C CA . THR A 1 84 ? -15.435 -13.785 4.997 1.00 96.44 84 THR A CA 1
ATOM 660 C C . THR A 1 84 ? -15.894 -12.991 3.777 1.00 96.44 84 THR A C 1
ATOM 662 O O . THR A 1 84 ? -16.941 -13.291 3.209 1.00 96.44 84 THR A O 1
ATOM 665 N N . ILE A 1 85 ? -15.127 -11.979 3.366 1.00 96.31 85 ILE A N 1
ATOM 666 C CA . ILE A 1 85 ? -15.497 -11.086 2.268 1.00 96.31 85 ILE A CA 1
ATOM 667 C C . ILE A 1 85 ? -15.252 -11.793 0.938 1.00 96.31 85 ILE A C 1
ATOM 669 O O . ILE A 1 85 ? -14.179 -12.349 0.706 1.00 96.31 85 ILE A O 1
ATOM 673 N N . GLU A 1 86 ? -16.245 -11.760 0.054 1.00 96.44 86 GLU A N 1
ATOM 674 C CA . GLU A 1 86 ? -16.139 -12.384 -1.262 1.00 96.44 86 GLU A CA 1
ATOM 675 C C . GLU A 1 86 ? -15.065 -11.711 -2.125 1.00 96.44 86 GLU A C 1
ATOM 677 O O . GLU A 1 86 ? -14.848 -10.499 -2.061 1.00 96.44 86 GLU A O 1
ATOM 682 N N . LYS A 1 87 ? -14.415 -12.495 -2.989 1.00 97.62 87 LYS A N 1
ATOM 683 C CA . LYS A 1 87 ? -13.479 -11.973 -3.988 1.00 97.62 87 LYS A CA 1
ATOM 684 C C . LYS A 1 87 ? -14.170 -10.936 -4.879 1.00 97.62 87 LYS A C 1
ATOM 686 O O . LYS A 1 87 ? -15.228 -11.208 -5.442 1.00 97.62 87 LYS A O 1
ATOM 691 N N . GLY A 1 88 ? -13.531 -9.786 -5.083 1.00 97.56 88 GLY A N 1
ATOM 692 C CA . GLY A 1 88 ? -14.036 -8.742 -5.970 1.00 97.56 88 GLY A CA 1
ATOM 693 C C . GLY A 1 88 ? -13.820 -7.328 -5.446 1.00 97.56 88 GLY A C 1
ATOM 694 O O . GLY A 1 88 ? -13.062 -7.095 -4.507 1.00 97.56 88 GLY A O 1
ATOM 695 N N . LYS A 1 89 ? -14.484 -6.370 -6.096 1.00 98.00 89 LYS A N 1
ATOM 696 C CA . LYS A 1 89 ? -14.410 -4.947 -5.756 1.00 98.00 89 LYS A CA 1
ATOM 697 C C . LYS A 1 89 ? -15.617 -4.533 -4.925 1.00 98.00 89 LYS A C 1
ATOM 699 O O . LYS A 1 89 ? -16.747 -4.668 -5.385 1.00 98.00 89 LYS A O 1
ATOM 704 N N . HIS A 1 90 ? -15.353 -3.954 -3.761 1.00 97.44 90 HIS A N 1
ATOM 705 C CA . HIS A 1 90 ? -16.348 -3.524 -2.783 1.00 97.44 90 HIS A CA 1
ATOM 706 C C . HIS A 1 90 ? -16.184 -2.026 -2.513 1.00 97.44 90 HIS A C 1
ATOM 708 O O . HIS A 1 90 ? -15.207 -1.625 -1.875 1.00 97.44 90 HIS A O 1
ATOM 714 N N . PRO A 1 91 ? -17.077 -1.164 -3.023 1.00 97.50 91 PRO A N 1
ATOM 715 C CA . PRO A 1 91 ? -17.052 0.259 -2.701 1.00 97.50 91 PRO A CA 1
ATOM 716 C C . PRO A 1 91 ? -17.278 0.493 -1.204 1.00 97.50 91 PRO A C 1
ATOM 718 O O . PRO A 1 91 ? -18.122 -0.162 -0.593 1.00 97.50 91 PRO A O 1
ATOM 721 N N . ILE A 1 92 ? -16.573 1.461 -0.618 1.00 97.06 92 ILE A N 1
ATOM 722 C CA . ILE A 1 92 ? -16.879 1.935 0.735 1.00 97.06 92 ILE A CA 1
ATOM 723 C C . ILE A 1 92 ? -17.925 3.045 0.614 1.00 97.06 92 ILE A C 1
ATOM 725 O O . ILE A 1 92 ? -17.645 4.114 0.063 1.00 97.06 92 ILE A O 1
ATOM 729 N N . GLU A 1 93 ? -19.129 2.788 1.126 1.00 93.38 93 GLU A N 1
ATOM 730 C CA . GLU A 1 93 ? -20.266 3.708 1.031 1.00 93.38 93 GLU A CA 1
ATOM 731 C C . GLU A 1 93 ? -19.922 5.126 1.513 1.00 93.38 93 GLU A C 1
ATOM 733 O O . GLU A 1 93 ? -19.251 5.325 2.526 1.00 93.38 93 GLU A O 1
ATOM 738 N N . GLY A 1 94 ? -20.391 6.132 0.769 1.00 94.00 94 GLY A N 1
ATOM 739 C CA . GLY A 1 94 ? -20.139 7.542 1.078 1.00 94.00 94 GLY A CA 1
ATOM 740 C C . GLY A 1 94 ? -18.723 8.030 0.757 1.00 94.00 94 GLY A C 1
ATOM 741 O O . GLY A 1 94 ? -18.384 9.159 1.105 1.00 94.00 94 GLY A O 1
ATOM 742 N N . THR A 1 95 ? -17.901 7.220 0.084 1.00 95.94 95 THR A N 1
ATOM 743 C CA . THR A 1 95 ? -16.528 7.578 -0.299 1.00 95.94 95 THR A CA 1
ATOM 744 C C . THR A 1 95 ? -16.227 7.213 -1.754 1.00 95.94 95 THR A C 1
ATOM 746 O O . THR A 1 95 ? -16.995 6.508 -2.405 1.00 95.94 95 THR A O 1
ATOM 749 N N . SER A 1 96 ? -15.086 7.676 -2.270 1.00 95.19 96 SER A N 1
ATOM 750 C CA . SER A 1 96 ? -14.532 7.225 -3.554 1.00 95.19 96 SER A CA 1
ATOM 751 C C . SER A 1 96 ? -13.684 5.950 -3.439 1.00 95.19 96 SER A C 1
ATOM 753 O O . SER A 1 96 ? -13.111 5.515 -4.436 1.00 95.19 96 SER A O 1
ATOM 755 N N . LEU A 1 97 ? -13.554 5.371 -2.241 1.00 97.75 97 LEU A N 1
ATOM 756 C CA . LEU A 1 97 ? -12.668 4.241 -1.990 1.00 97.75 97 LEU A CA 1
ATOM 757 C C . LEU A 1 97 ? -13.304 2.930 -2.440 1.00 97.75 97 LEU A C 1
ATOM 759 O O . LEU A 1 97 ? -14.506 2.703 -2.293 1.00 97.75 97 LEU A O 1
ATOM 763 N N . VAL A 1 98 ? -12.456 2.037 -2.938 1.00 98.00 98 VAL A N 1
ATOM 764 C CA . VAL A 1 98 ? -12.827 0.682 -3.335 1.00 98.00 98 VAL A CA 1
ATOM 765 C C . VAL A 1 98 ? -11.863 -0.284 -2.670 1.00 98.00 98 VAL A C 1
ATOM 767 O O . VAL A 1 98 ? -10.651 -0.133 -2.791 1.00 98.00 98 VAL A O 1
ATOM 770 N N . VAL A 1 99 ? -12.403 -1.296 -2.000 1.00 97.56 99 VAL A N 1
ATOM 771 C CA . VAL A 1 99 ? -11.628 -2.426 -1.494 1.00 97.56 99 VAL A CA 1
ATOM 772 C C . VAL A 1 99 ? -11.612 -3.509 -2.562 1.00 97.56 99 VAL A C 1
ATOM 774 O O . VAL A 1 99 ? -12.664 -4.001 -2.964 1.00 97.56 99 VAL A O 1
ATOM 777 N N . SER A 1 100 ? -10.425 -3.884 -3.031 1.00 97.69 100 SER A N 1
ATOM 778 C CA . SER A 1 100 ? -10.249 -5.046 -3.905 1.00 97.69 100 SER A CA 1
ATOM 779 C C . SER A 1 100 ? -9.838 -6.242 -3.054 1.00 97.69 100 SER A C 1
ATOM 781 O O . SER A 1 100 ? -8.757 -6.239 -2.470 1.00 97.69 100 SER A O 1
ATOM 783 N N . VAL A 1 101 ? -10.705 -7.247 -2.958 1.00 97.81 101 VAL A N 1
ATOM 784 C CA . VAL A 1 101 ? -10.428 -8.500 -2.249 1.00 97.81 101 VAL A CA 1
ATOM 785 C C . VAL A 1 101 ? -9.966 -9.538 -3.254 1.00 97.81 101 VAL A C 1
ATOM 787 O O . VAL A 1 101 ? -10.704 -9.889 -4.176 1.00 97.81 101 VAL A O 1
ATOM 790 N N . GLU A 1 102 ? -8.760 -10.052 -3.043 1.00 96.19 102 GLU A N 1
ATOM 791 C CA . GLU A 1 102 ? -8.200 -11.160 -3.805 1.00 96.19 102 GLU A CA 1
ATOM 792 C C . GLU A 1 102 ? -8.092 -12.407 -2.928 1.00 96.19 102 GLU A C 1
ATOM 794 O O . GLU A 1 102 ? -7.606 -12.352 -1.800 1.00 96.19 102 GLU A O 1
ATOM 799 N N . ASP A 1 103 ? -8.511 -13.541 -3.485 1.00 94.38 103 ASP A N 1
ATOM 800 C CA . ASP A 1 103 ? -8.274 -14.875 -2.934 1.00 94.38 103 ASP A CA 1
ATOM 801 C C . ASP A 1 103 ? -7.557 -15.685 -4.016 1.00 94.38 103 ASP A C 1
ATOM 803 O O . ASP A 1 103 ? -8.140 -16.077 -5.035 1.00 94.38 103 ASP A O 1
ATOM 807 N N . SER A 1 104 ? -6.238 -15.785 -3.879 1.00 90.56 104 SER A N 1
ATOM 808 C CA . SER A 1 104 ? -5.365 -16.418 -4.862 1.00 90.56 104 SER A CA 1
ATOM 809 C C . SER A 1 104 ? -4.132 -17.022 -4.189 1.00 90.56 104 SER A C 1
ATOM 811 O O . SER A 1 104 ? -4.023 -17.047 -2.964 1.00 90.56 104 SER A O 1
ATOM 813 N N . LYS A 1 105 ? -3.221 -17.574 -4.993 1.00 94.50 105 LYS A N 1
ATOM 814 C CA . LYS A 1 105 ? -1.968 -18.166 -4.523 1.00 94.50 105 LYS A CA 1
ATOM 815 C C . LYS A 1 105 ? -0.791 -17.382 -5.082 1.00 94.50 105 LYS A C 1
ATOM 817 O O . LYS A 1 105 ? -0.851 -16.874 -6.205 1.00 94.50 105 LYS A O 1
ATOM 822 N N . ASN A 1 106 ? 0.295 -17.353 -4.319 1.00 95.25 106 ASN A N 1
ATOM 823 C CA . ASN A 1 106 ? 1.547 -16.758 -4.763 1.00 95.25 106 ASN A CA 1
ATOM 824 C C . ASN A 1 106 ? 2.023 -17.509 -6.013 1.00 95.25 106 ASN A C 1
ATOM 826 O O . ASN A 1 106 ? 1.970 -18.739 -6.077 1.00 95.25 106 ASN A O 1
ATOM 830 N N . GLU A 1 107 ? 2.498 -16.757 -7.001 1.00 95.50 107 GLU A N 1
ATOM 831 C CA . GLU A 1 107 ? 3.069 -17.315 -8.231 1.00 95.50 107 GLU A CA 1
ATOM 832 C C . GLU A 1 107 ? 4.574 -17.032 -8.240 1.00 95.50 107 GLU A C 1
ATOM 834 O O . GLU A 1 107 ? 5.024 -16.139 -7.512 1.00 95.50 107 GLU A O 1
ATOM 839 N N . PRO A 1 108 ? 5.354 -17.751 -9.065 1.00 94.94 108 PRO A N 1
ATOM 840 C CA . PRO A 1 108 ? 6.762 -17.442 -9.278 1.00 94.94 108 PRO A CA 1
ATOM 841 C C . PRO A 1 108 ? 6.984 -15.971 -9.653 1.00 94.94 108 PRO A C 1
ATOM 843 O O . PRO A 1 108 ? 6.170 -15.375 -10.367 1.00 94.94 108 PRO A O 1
ATOM 846 N N . LEU A 1 109 ? 8.095 -15.399 -9.183 1.00 92.44 109 LEU A N 1
ATOM 847 C CA . LEU A 1 109 ? 8.435 -13.985 -9.373 1.00 92.44 109 LEU A CA 1
ATOM 848 C C . LEU A 1 109 ? 8.495 -13.608 -10.859 1.00 92.44 109 LEU A C 1
ATOM 850 O O . LEU A 1 109 ? 8.073 -12.524 -11.241 1.00 92.44 109 LEU A O 1
ATOM 854 N N . GLU A 1 110 ? 8.937 -14.534 -11.704 1.00 92.88 110 GLU A N 1
ATOM 855 C CA . GLU A 1 110 ? 9.098 -14.367 -13.149 1.00 92.88 110 GLU A CA 1
ATOM 856 C C . GLU A 1 110 ? 7.758 -14.187 -13.880 1.00 92.88 110 GLU A C 1
ATOM 858 O O . GLU A 1 110 ? 7.731 -13.759 -15.031 1.00 92.88 110 GLU A O 1
ATOM 863 N N . LYS A 1 111 ? 6.636 -14.517 -13.225 1.00 94.00 111 LYS A N 1
ATOM 864 C CA . LYS A 1 111 ? 5.279 -14.293 -13.744 1.00 94.00 111 LYS A CA 1
ATOM 865 C C . LYS A 1 111 ? 4.635 -13.008 -13.217 1.00 94.00 111 LYS A C 1
ATOM 867 O O . LYS A 1 111 ? 3.462 -12.761 -13.499 1.00 94.00 111 LYS A O 1
ATOM 872 N N . ARG A 1 112 ? 5.345 -12.225 -12.403 1.00 94.12 112 ARG A N 1
ATOM 873 C CA . ARG A 1 112 ? 4.849 -10.978 -11.812 1.00 94.12 112 ARG A CA 1
ATOM 874 C C . ARG A 1 112 ? 5.453 -9.771 -12.521 1.00 94.12 112 ARG A C 1
ATOM 876 O O . ARG A 1 112 ? 6.520 -9.848 -13.120 1.00 94.12 112 ARG A O 1
ATOM 883 N N . THR A 1 113 ? 4.747 -8.652 -12.444 1.00 93.19 113 THR A N 1
ATOM 884 C CA . THR A 1 113 ? 5.158 -7.366 -13.014 1.00 93.19 113 THR A CA 1
ATOM 885 C C . THR A 1 113 ? 5.212 -6.327 -11.909 1.00 93.19 113 THR A C 1
ATOM 887 O O . THR A 1 113 ? 4.339 -6.311 -11.044 1.00 93.19 113 THR A O 1
ATOM 890 N N . SER A 1 114 ? 6.224 -5.463 -11.940 1.00 95.00 114 SER A N 1
ATOM 891 C CA . SER A 1 114 ? 6.274 -4.293 -11.064 1.00 95.00 114 SER A CA 1
ATOM 892 C C . SER A 1 114 ? 5.247 -3.263 -11.520 1.00 95.00 114 SER A C 1
ATOM 894 O O . SER A 1 114 ? 4.966 -3.163 -12.714 1.00 95.00 114 SER A O 1
ATOM 896 N N . GLU A 1 115 ? 4.701 -2.480 -10.598 1.00 95.56 115 GLU A N 1
ATOM 897 C CA . GLU A 1 115 ? 3.837 -1.355 -10.935 1.00 95.56 115 GLU A CA 1
ATOM 898 C C . GLU A 1 115 ? 3.936 -0.235 -9.901 1.00 95.56 115 GLU A C 1
ATOM 900 O O . GLU A 1 115 ? 4.342 -0.453 -8.761 1.00 95.56 115 GLU A O 1
ATOM 905 N N . SER A 1 116 ? 3.590 0.981 -10.319 1.00 95.69 116 SER A N 1
ATOM 906 C CA . SER A 1 116 ? 3.411 2.125 -9.425 1.00 95.69 116 SER A CA 1
ATOM 907 C C . SER A 1 116 ? 2.299 3.039 -9.933 1.00 95.69 116 SER A C 1
ATOM 909 O O . SER A 1 116 ? 2.072 3.120 -11.146 1.00 95.69 116 SER A O 1
ATOM 911 N N . HIS A 1 117 ? 1.703 3.801 -9.020 1.00 96.25 117 HIS A N 1
ATOM 912 C CA . HIS A 1 117 ? 0.582 4.705 -9.273 1.00 96.25 117 HIS A CA 1
ATOM 913 C C . HIS A 1 117 ? 0.961 6.155 -8.941 1.00 96.25 117 HIS A C 1
ATOM 915 O O . HIS A 1 117 ? 1.838 6.402 -8.114 1.00 96.25 117 HIS A O 1
ATOM 921 N N . ARG A 1 118 ? 0.316 7.127 -9.596 1.00 95.25 118 ARG A N 1
ATOM 922 C CA . ARG A 1 118 ? 0.490 8.568 -9.332 1.00 95.25 118 ARG A CA 1
ATOM 923 C C . ARG A 1 118 ? -0.749 9.215 -8.716 1.00 95.25 118 ARG A C 1
ATOM 925 O O . ARG A 1 118 ? -0.615 10.253 -8.074 1.00 95.25 118 ARG A O 1
ATOM 932 N N . LYS A 1 119 ? -1.948 8.666 -8.947 1.00 95.00 119 LYS A N 1
ATOM 933 C CA . LYS A 1 119 ? -3.226 9.254 -8.497 1.00 95.00 119 LYS A CA 1
ATOM 934 C C . LYS A 1 119 ? -3.833 8.513 -7.308 1.00 95.00 119 LYS A C 1
ATOM 936 O O . LYS A 1 119 ? -4.559 9.135 -6.537 1.00 95.00 119 LYS A O 1
ATOM 941 N N . HIS A 1 120 ? -3.544 7.223 -7.157 1.00 94.88 120 HIS A N 1
ATOM 942 C CA . HIS A 1 120 ? -4.068 6.381 -6.083 1.00 94.88 120 HIS A CA 1
ATOM 943 C C . HIS A 1 120 ? -2.958 5.854 -5.176 1.00 94.88 120 HIS A C 1
ATOM 945 O O . HIS A 1 120 ? -1.807 5.703 -5.582 1.00 94.88 120 HIS A O 1
ATOM 951 N N . ILE A 1 121 ? -3.338 5.580 -3.929 1.00 95.62 121 ILE A N 1
ATOM 952 C CA . ILE A 1 121 ? -2.489 4.933 -2.933 1.00 95.62 121 ILE A CA 1
ATOM 953 C C . ILE A 1 121 ? -3.037 3.535 -2.695 1.00 95.62 121 ILE A C 1
ATOM 955 O O . ILE A 1 121 ? -4.207 3.371 -2.342 1.00 95.62 121 ILE A O 1
ATOM 959 N N . ASP A 1 122 ? -2.153 2.555 -2.799 1.00 96.12 122 ASP A N 1
ATOM 960 C CA . ASP A 1 122 ? -2.452 1.174 -2.469 1.00 96.12 122 ASP A CA 1
ATOM 961 C C . ASP A 1 122 ? -2.239 0.918 -0.973 1.00 96.12 122 ASP A C 1
ATOM 963 O O . ASP A 1 122 ? -1.116 0.896 -0.466 1.00 96.12 122 ASP A O 1
ATOM 967 N N . LEU A 1 123 ? -3.339 0.696 -0.250 1.00 96.56 123 LEU A N 1
ATOM 968 C CA . LEU A 1 123 ? -3.321 0.163 1.111 1.00 96.56 123 LEU A CA 1
ATOM 969 C C . LEU A 1 123 ? -3.461 -1.363 1.053 1.00 96.56 123 LEU A C 1
ATOM 971 O O . LEU A 1 123 ? -4.571 -1.894 1.036 1.00 96.56 123 LEU A O 1
ATOM 975 N N . GLN A 1 124 ? -2.337 -2.071 1.049 1.00 95.88 124 GLN A N 1
ATOM 976 C CA . GLN A 1 124 ? -2.328 -3.531 0.948 1.00 95.88 124 GLN A CA 1
ATOM 977 C C . GLN A 1 124 ? -2.329 -4.190 2.337 1.00 95.88 124 GLN A C 1
ATOM 979 O O . GLN A 1 124 ? -1.563 -3.816 3.228 1.00 95.88 124 GLN A O 1
ATOM 984 N N . TYR A 1 125 ? -3.209 -5.177 2.530 1.00 95.69 125 TYR A N 1
ATOM 985 C CA . TYR A 1 125 ? -3.393 -5.884 3.799 1.00 95.69 125 TYR A CA 1
ATOM 986 C C . TYR A 1 125 ? -3.625 -7.382 3.573 1.00 95.69 125 TYR A C 1
ATOM 988 O O . TYR A 1 125 ? -4.592 -7.778 2.926 1.00 95.69 125 TYR A O 1
ATOM 996 N N . VAL A 1 126 ? -2.770 -8.226 4.155 1.00 95.56 126 VAL A N 1
ATOM 997 C CA . VAL A 1 126 ? -2.920 -9.688 4.093 1.00 95.56 126 VAL A CA 1
ATOM 998 C C . VAL A 1 126 ? -3.850 -10.147 5.216 1.00 95.56 126 VAL A C 1
ATOM 1000 O O . VAL A 1 126 ? -3.437 -10.249 6.371 1.00 95.56 126 VAL A O 1
ATOM 1003 N N . ALA A 1 127 ? -5.112 -10.432 4.882 1.00 95.69 127 ALA A N 1
ATOM 1004 C CA . ALA A 1 127 ? -6.110 -10.892 5.853 1.00 95.69 127 ALA A CA 1
ATOM 1005 C C . ALA A 1 127 ? -5.839 -12.315 6.371 1.00 95.69 127 ALA A C 1
ATOM 1007 O O . ALA A 1 127 ? -6.093 -12.616 7.538 1.00 95.69 127 ALA A O 1
ATOM 1008 N N . LYS A 1 128 ? -5.309 -13.193 5.512 1.00 95.19 128 LYS A N 1
ATOM 1009 C CA . LYS A 1 128 ? -4.957 -14.578 5.841 1.00 95.19 128 LYS A CA 1
ATOM 1010 C C . LYS A 1 128 ? -3.825 -15.062 4.936 1.00 95.19 128 LYS A C 1
ATOM 1012 O O . LYS A 1 128 ? -3.843 -14.803 3.740 1.00 95.19 128 LYS A O 1
ATOM 1017 N N . GLY A 1 129 ? -2.883 -15.816 5.500 1.00 95.38 129 GLY A N 1
ATOM 1018 C CA . GLY A 1 129 ? -1.757 -16.386 4.757 1.00 95.38 129 GLY A CA 1
ATOM 1019 C C . GLY A 1 129 ? -0.507 -15.510 4.805 1.00 95.38 129 GLY A C 1
ATOM 1020 O O . GLY A 1 129 ? -0.236 -14.853 5.811 1.00 95.38 129 GLY A O 1
ATOM 1021 N N . THR A 1 130 ? 0.297 -15.557 3.747 1.00 95.00 130 THR A N 1
ATOM 1022 C CA . THR A 1 130 ? 1.568 -14.831 3.652 1.00 95.00 130 THR A CA 1
ATOM 1023 C C . THR A 1 130 ? 1.813 -14.434 2.203 1.00 95.00 130 THR A C 1
ATOM 1025 O O . THR A 1 130 ? 1.905 -15.298 1.333 1.00 95.00 130 THR A O 1
ATOM 1028 N N . GLU A 1 131 ? 1.950 -13.134 1.970 1.00 95.19 131 GLU A N 1
ATOM 1029 C CA . GLU A 1 131 ? 2.337 -12.548 0.686 1.00 95.19 131 GLU A CA 1
ATOM 1030 C C . GLU A 1 131 ? 3.747 -11.976 0.833 1.00 95.19 131 GLU A C 1
ATOM 1032 O O . GLU A 1 131 ? 4.063 -11.407 1.879 1.00 95.19 131 GLU A O 1
ATOM 1037 N N . ARG A 1 132 ? 4.587 -12.138 -0.194 1.00 94.25 132 ARG A N 1
ATOM 1038 C CA . ARG A 1 132 ? 5.910 -11.504 -0.253 1.00 94.25 132 ARG A CA 1
ATOM 1039 C C . ARG A 1 132 ? 5.858 -10.388 -1.279 1.00 94.25 132 ARG A C 1
ATOM 1041 O O . ARG A 1 132 ? 5.504 -10.650 -2.425 1.00 94.25 132 ARG A O 1
ATOM 1048 N N . PHE A 1 133 ? 6.304 -9.194 -0.917 1.00 94.38 133 PHE A N 1
ATOM 1049 C CA . PHE A 1 133 ? 6.354 -8.067 -1.845 1.00 94.38 133 PHE A CA 1
ATOM 1050 C C . PHE A 1 133 ? 7.784 -7.792 -2.299 1.00 94.38 133 PHE A C 1
ATOM 1052 O O . PHE A 1 133 ? 8.739 -7.948 -1.540 1.00 94.38 133 PHE A O 1
ATOM 1059 N N . ALA A 1 134 ? 7.922 -7.383 -3.557 1.00 94.56 134 ALA A N 1
ATOM 1060 C CA . ALA A 1 134 ? 9.151 -6.847 -4.122 1.00 94.56 134 ALA A CA 1
ATOM 1061 C C . ALA A 1 134 ? 8.994 -5.329 -4.236 1.00 94.56 134 ALA A C 1
ATOM 1063 O O . ALA A 1 134 ? 8.185 -4.848 -5.027 1.00 94.56 134 ALA A O 1
ATOM 1064 N N . LEU A 1 135 ? 9.742 -4.582 -3.432 1.00 94.25 135 LEU A N 1
ATOM 1065 C CA . LEU A 1 135 ? 9.760 -3.128 -3.471 1.00 94.25 135 LEU A CA 1
ATOM 1066 C C . LEU A 1 135 ? 10.912 -2.661 -4.353 1.00 94.25 135 LEU A C 1
ATOM 1068 O O . LEU A 1 135 ? 12.079 -2.923 -4.053 1.00 94.25 135 LEU A O 1
ATOM 1072 N N . LEU A 1 136 ? 10.556 -1.969 -5.429 1.00 93.38 136 LEU A N 1
ATOM 1073 C CA . LEU A 1 136 ? 11.486 -1.296 -6.324 1.00 93.38 136 LEU A CA 1
ATOM 1074 C C . LEU A 1 136 ? 11.430 0.204 -6.039 1.00 93.38 136 LEU A C 1
ATOM 1076 O O . LEU A 1 136 ? 10.359 0.757 -5.783 1.00 93.38 136 LEU A O 1
ATOM 1080 N N . ASP A 1 137 ? 12.580 0.864 -6.102 1.00 89.31 137 ASP A N 1
ATOM 1081 C CA . ASP A 1 137 ? 12.641 2.317 -6.001 1.00 89.31 137 ASP A CA 1
ATOM 1082 C C . ASP A 1 137 ? 12.208 2.963 -7.323 1.00 89.31 137 ASP A C 1
ATOM 1084 O O . ASP A 1 137 ? 12.806 2.715 -8.371 1.00 89.31 137 ASP A O 1
ATOM 1088 N N . HIS A 1 138 ? 11.164 3.790 -7.272 1.00 85.25 138 HIS A N 1
ATOM 1089 C CA . HIS A 1 138 ? 10.578 4.425 -8.453 1.00 85.25 138 HIS A CA 1
ATOM 1090 C C . HIS A 1 138 ? 11.586 5.298 -9.216 1.00 85.25 138 HIS A C 1
ATOM 1092 O O . HIS A 1 138 ? 11.558 5.325 -10.445 1.00 85.25 138 HIS A O 1
ATOM 1098 N N . GLU A 1 139 ? 12.473 5.998 -8.502 1.00 87.19 139 GLU A N 1
ATOM 1099 C CA . GLU A 1 139 ? 13.388 6.973 -9.102 1.00 87.19 139 GLU A CA 1
ATOM 1100 C C . GLU A 1 139 ? 14.563 6.310 -9.829 1.00 87.19 139 GLU A C 1
ATOM 1102 O O . GLU A 1 139 ? 14.971 6.760 -10.900 1.00 87.19 139 GLU A O 1
ATOM 1107 N N . SER A 1 140 ? 15.112 5.233 -9.264 1.00 90.56 140 SER A N 1
ATOM 1108 C CA . SER A 1 140 ? 16.286 4.540 -9.811 1.00 90.56 140 SER A CA 1
ATOM 1109 C C . SER A 1 140 ? 15.964 3.343 -10.711 1.00 90.56 140 SER A C 1
ATOM 1111 O O . SER A 1 140 ? 16.874 2.802 -11.360 1.00 90.56 140 SER A O 1
ATOM 1113 N N . SER A 1 141 ? 14.697 2.923 -10.766 1.00 93.88 141 SER A N 1
ATOM 1114 C CA . SER A 1 141 ? 14.231 1.832 -11.626 1.00 93.88 141 SER A CA 1
ATOM 1115 C C . SER A 1 141 ? 13.982 2.302 -13.057 1.00 93.88 141 SER A C 1
ATOM 1117 O O . SER A 1 141 ? 13.513 3.408 -13.315 1.00 93.88 141 SER A O 1
ATOM 1119 N N . LYS A 1 142 ? 14.258 1.427 -14.027 1.00 94.81 142 LYS A N 1
ATOM 1120 C CA . LYS A 1 142 ? 14.044 1.722 -15.446 1.00 94.81 142 LYS A CA 1
ATOM 1121 C C . LYS A 1 142 ? 12.603 1.417 -15.840 1.00 94.81 142 LYS A C 1
ATOM 1123 O O . LYS A 1 142 ? 12.207 0.254 -15.859 1.00 94.81 142 LYS A O 1
ATOM 1128 N N . ALA A 1 143 ? 11.837 2.448 -16.189 1.00 96.06 143 ALA A N 1
ATOM 1129 C CA . ALA A 1 143 ? 10.510 2.270 -16.770 1.00 96.06 143 ALA A CA 1
ATOM 1130 C C . ALA A 1 143 ? 10.595 1.483 -18.088 1.00 96.06 143 ALA A C 1
ATOM 1132 O O . ALA A 1 143 ? 11.465 1.750 -18.922 1.00 96.06 143 ALA A O 1
ATOM 1133 N N . ASN A 1 144 ? 9.685 0.529 -18.279 1.00 96.00 144 ASN A N 1
ATOM 1134 C CA . ASN A 1 144 ? 9.611 -0.289 -19.495 1.00 96.00 144 ASN A CA 1
ATOM 1135 C C . ASN A 1 144 ? 8.356 -0.020 -20.336 1.00 96.00 144 ASN A C 1
ATOM 1137 O O . ASN A 1 144 ? 8.182 -0.604 -21.406 1.00 96.00 144 ASN A O 1
ATOM 1141 N N . CYS A 1 145 ? 7.506 0.899 -19.881 1.00 96.12 145 CYS A N 1
ATOM 1142 C CA . CYS A 1 145 ? 6.373 1.410 -20.630 1.00 96.12 145 CYS A CA 1
ATOM 1143 C C . CYS A 1 145 ? 6.147 2.897 -20.337 1.00 96.12 145 CYS A C 1
ATOM 1145 O O . CYS A 1 145 ? 6.616 3.433 -19.332 1.00 96.12 145 CYS A O 1
ATOM 1147 N N . GLU A 1 146 ? 5.366 3.548 -21.197 1.00 97.19 146 GLU A N 1
ATOM 1148 C CA . GLU A 1 146 ? 4.816 4.870 -20.903 1.00 97.19 146 GLU A CA 1
ATOM 1149 C C . GLU A 1 146 ? 3.774 4.787 -19.784 1.00 97.19 146 GLU A C 1
ATOM 1151 O O . GLU A 1 146 ? 3.053 3.791 -19.649 1.00 97.19 146 GLU A O 1
ATOM 1156 N N . TYR A 1 147 ? 3.657 5.856 -18.999 1.00 97.88 147 TYR A N 1
ATOM 1157 C CA . TYR A 1 147 ? 2.633 5.946 -17.964 1.00 97.88 147 TYR A CA 1
ATOM 1158 C C . TYR A 1 147 ? 1.228 6.035 -18.578 1.00 97.88 147 TYR A C 1
ATOM 1160 O O . TYR A 1 147 ? 0.944 6.867 -19.443 1.00 97.88 147 TYR A O 1
ATOM 1168 N N . SER A 1 148 ? 0.314 5.192 -18.100 1.00 98.00 148 SER A N 1
ATOM 1169 C CA . SER A 1 148 ? -1.078 5.182 -18.537 1.00 98.00 148 SER A CA 1
ATOM 1170 C C . SER A 1 148 ? -1.940 6.078 -17.654 1.00 98.00 148 SER A C 1
ATOM 1172 O O . SER A 1 148 ? -2.417 5.655 -16.607 1.00 98.00 148 SER A O 1
ATOM 1174 N N . GLU A 1 149 ? -2.257 7.284 -18.127 1.00 97.88 149 GLU A N 1
ATOM 1175 C CA . GLU A 1 149 ? -3.136 8.231 -17.418 1.00 97.88 149 GLU A CA 1
ATOM 1176 C C . GLU A 1 149 ? -4.510 7.655 -17.047 1.00 97.88 149 GLU A C 1
ATOM 1178 O O . GLU A 1 149 ? -5.071 7.993 -16.002 1.00 97.88 149 GLU A O 1
ATOM 1183 N N . LYS A 1 150 ? -5.059 6.796 -17.918 1.00 97.12 150 LYS A N 1
ATOM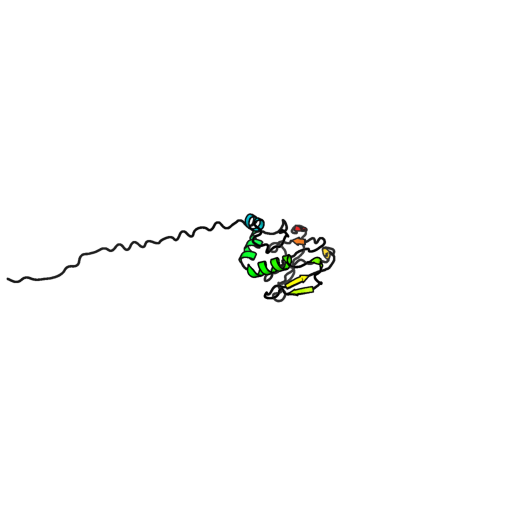 1184 C CA . LYS A 1 150 ? -6.379 6.173 -17.749 1.00 97.12 150 LYS A CA 1
ATOM 1185 C C . LYS A 1 150 ? -6.374 5.085 -16.678 1.00 97.12 150 LYS A C 1
ATOM 1187 O O . LYS A 1 150 ? -7.372 4.925 -15.984 1.00 97.12 150 LYS A O 1
ATOM 1192 N N . LYS A 1 151 ? -5.299 4.298 -16.611 1.00 96.50 151 LYS A N 1
ATOM 1193 C CA . LYS A 1 151 ? -5.168 3.175 -15.673 1.00 96.50 151 LYS A CA 1
ATOM 1194 C C . LYS A 1 151 ? -4.405 3.545 -14.404 1.00 96.50 151 LYS A C 1
ATOM 1196 O O . LYS A 1 151 ? -4.397 2.742 -13.486 1.00 96.50 151 LYS A O 1
ATOM 1201 N N . ASP A 1 152 ? -3.787 4.725 -14.380 1.00 97.69 152 ASP A N 1
ATOM 1202 C CA . ASP A 1 152 ? -2.890 5.177 -13.320 1.00 97.69 152 ASP A CA 1
ATOM 1203 C C . ASP A 1 152 ? -1.736 4.195 -13.081 1.00 97.69 152 ASP A C 1
ATOM 1205 O O . ASP A 1 152 ? -1.431 3.864 -11.950 1.00 97.69 152 ASP A O 1
ATOM 1209 N N . VAL A 1 153 ? -1.115 3.672 -14.145 1.00 97.56 153 VAL A N 1
ATOM 1210 C CA . VAL A 1 153 ? -0.095 2.616 -14.021 1.00 97.56 153 VAL A CA 1
ATOM 1211 C C . VAL A 1 153 ? 1.108 2.855 -14.922 1.00 97.56 153 VAL A C 1
ATOM 1213 O O . VAL A 1 153 ? 0.981 3.358 -16.041 1.00 97.56 153 VAL A O 1
ATOM 1216 N N . ILE A 1 154 ? 2.273 2.463 -14.425 1.00 97.31 154 ILE A N 1
ATOM 1217 C CA . ILE A 1 154 ? 3.541 2.343 -15.145 1.00 97.31 154 ILE A CA 1
ATOM 1218 C C . ILE A 1 154 ? 4.292 1.132 -14.582 1.00 97.31 154 ILE A C 1
ATOM 1220 O O . ILE A 1 154 ? 4.149 0.820 -13.399 1.00 97.31 154 ILE A O 1
ATOM 1224 N N . HIS A 1 155 ? 5.074 0.467 -15.427 1.00 97.06 155 HIS A N 1
ATOM 1225 C CA . HIS A 1 155 ? 5.829 -0.739 -15.098 1.00 97.06 155 HIS A CA 1
ATOM 1226 C C . HIS A 1 155 ? 7.340 -0.508 -15.274 1.00 97.06 155 HIS A C 1
ATOM 1228 O O . HIS A 1 155 ? 7.769 0.360 -16.043 1.00 97.06 155 HIS A O 1
ATOM 1234 N N . TYR A 1 156 ? 8.148 -1.301 -14.566 1.00 96.12 156 TYR A N 1
ATOM 1235 C CA . TYR A 1 156 ? 9.612 -1.205 -14.545 1.00 96.12 156 TYR A CA 1
ATOM 1236 C C . TYR A 1 156 ? 10.271 -2.550 -14.829 1.00 96.12 156 TYR A C 1
ATOM 1238 O O . TYR A 1 156 ? 9.736 -3.609 -14.484 1.00 96.12 156 TYR A O 1
ATOM 1246 N N . ASP A 1 157 ? 11.466 -2.500 -15.411 1.00 94.38 157 ASP A N 1
ATOM 1247 C CA . ASP A 1 157 ? 12.342 -3.663 -15.496 1.00 94.38 157 ASP A CA 1
ATOM 1248 C C . ASP A 1 157 ? 12.691 -4.146 -14.080 1.00 94.38 157 ASP A C 1
ATOM 1250 O O . ASP A 1 157 ? 13.030 -3.352 -13.200 1.00 94.38 157 ASP A O 1
ATOM 1254 N N . PHE A 1 158 ? 12.593 -5.457 -13.858 1.00 93.25 158 PHE A N 1
ATOM 1255 C CA . PHE A 1 158 ? 12.987 -6.053 -12.588 1.00 93.25 158 PHE A CA 1
ATOM 1256 C C . PHE A 1 158 ? 14.515 -6.077 -12.468 1.00 93.25 158 PHE A C 1
ATOM 1258 O O . PHE A 1 158 ? 15.195 -6.661 -13.312 1.00 93.25 158 PHE A O 1
ATOM 1265 N N . ASP A 1 159 ? 15.036 -5.474 -11.399 1.00 91.44 159 ASP A N 1
ATOM 1266 C CA . ASP A 1 159 ? 16.457 -5.479 -11.055 1.00 91.44 159 ASP A CA 1
ATOM 1267 C C . ASP A 1 159 ? 16.633 -6.053 -9.635 1.00 91.44 159 ASP A C 1
ATOM 1269 O O . ASP A 1 159 ? 16.274 -5.389 -8.653 1.00 91.44 159 ASP A O 1
ATOM 1273 N N . PRO A 1 160 ? 17.153 -7.288 -9.487 1.00 89.75 160 PRO A N 1
ATOM 1274 C CA . PRO A 1 160 ? 17.294 -7.924 -8.182 1.00 89.75 160 PRO A CA 1
ATOM 1275 C C . PRO A 1 160 ? 18.283 -7.195 -7.265 1.00 89.75 160 PRO A C 1
ATOM 1277 O O . PRO A 1 160 ? 18.135 -7.286 -6.050 1.00 89.75 160 PRO A O 1
ATOM 1280 N N . GLU A 1 161 ? 19.255 -6.453 -7.808 1.00 90.75 161 GLU A N 1
ATOM 1281 C CA . GLU A 1 161 ? 20.228 -5.697 -7.006 1.00 90.75 161 GLU A CA 1
ATOM 1282 C C . GLU A 1 161 ? 19.615 -4.432 -6.392 1.00 90.75 161 GLU A C 1
ATOM 1284 O O . GLU A 1 161 ? 20.120 -3.910 -5.397 1.00 90.75 161 GLU A O 1
ATOM 1289 N N . LYS A 1 162 ? 18.497 -3.960 -6.954 1.00 89.38 162 LYS A N 1
ATOM 1290 C CA . LYS A 1 162 ? 17.763 -2.764 -6.510 1.00 89.38 162 LYS A CA 1
ATOM 1291 C C . LYS A 1 162 ? 16.393 -3.079 -5.914 1.00 89.38 162 LYS A C 1
ATOM 1293 O O . LYS A 1 162 ? 15.580 -2.177 -5.726 1.00 89.38 162 LYS A O 1
ATOM 1298 N N . THR A 1 163 ? 16.129 -4.350 -5.620 1.00 92.75 163 THR A N 1
ATOM 1299 C CA . THR A 1 163 ? 14.850 -4.795 -5.063 1.00 92.75 163 THR A CA 1
ATOM 1300 C C . THR A 1 163 ? 14.993 -5.158 -3.592 1.00 92.75 163 THR A C 1
ATOM 1302 O O . THR A 1 163 ? 15.812 -5.997 -3.221 1.00 92.75 163 THR A O 1
ATOM 1305 N N . ALA A 1 164 ? 14.120 -4.602 -2.753 1.00 93.88 164 ALA A N 1
ATOM 1306 C CA . ALA A 1 164 ? 13.936 -5.060 -1.382 1.00 93.88 164 ALA A CA 1
ATOM 1307 C C . ALA A 1 164 ? 12.747 -6.027 -1.302 1.00 93.88 164 ALA A C 1
ATOM 1309 O O . 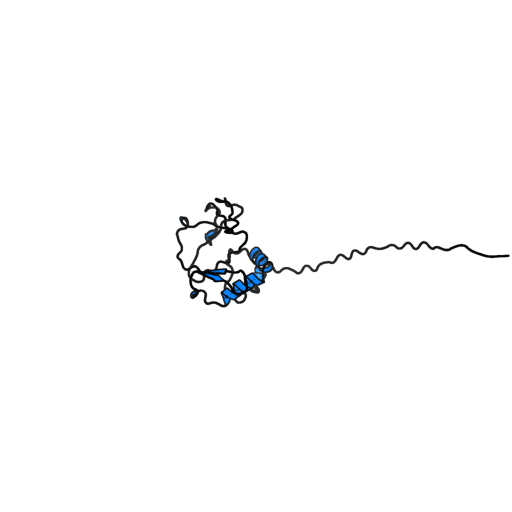ALA A 1 164 ? 11.634 -5.680 -1.691 1.00 93.88 164 ALA A O 1
ATOM 1310 N N . PHE A 1 165 ? 12.962 -7.232 -0.771 1.00 94.19 165 PHE A N 1
ATOM 1311 C CA . PHE A 1 165 ? 11.875 -8.173 -0.495 1.00 94.19 165 PHE A CA 1
ATOM 1312 C C . PHE A 1 165 ? 11.383 -8.023 0.943 1.00 94.19 165 PHE A C 1
ATOM 1314 O O . PHE A 1 165 ? 12.199 -7.989 1.868 1.00 94.19 165 PHE A O 1
ATOM 1321 N N . ILE A 1 166 ? 10.062 -7.964 1.118 1.00 92.44 166 ILE A N 1
ATOM 1322 C CA . ILE A 1 166 ? 9.389 -7.866 2.421 1.00 92.44 166 ILE A CA 1
ATOM 1323 C C . ILE A 1 166 ? 8.290 -8.909 2.576 1.00 92.44 166 ILE A C 1
ATOM 1325 O O . ILE A 1 166 ? 7.743 -9.353 1.538 1.00 92.44 166 ILE A O 1
#